Protein AF-A0A1E1X0G2-F1 (afdb_monomer_lite)

Organism: NCBI:txid187763

pLDDT: mean 77.72, std 20.02, range [33.0, 97.56]

Secondary structure (DSSP, 8-state):
-BPPEE-TTSPEEPPB---TT---TTTSPPP--HHHHHHHHHS--SS-TT--HHHHHHHHHHHHHHH-SSTHHHHTTTTS--SS-TTSSHHHHHHHHHTTS-------------S-HHHHHHHHHHHHHHHHHHHHHHHTTSSSS--HHHHHHHHTHHHHHHHHHHHHHHT--

Sequence (173 aa):
YIPATQRPDGTWRKARRVKDGYVPQEEVPLYESKGKLWAKSQSGPKYPVGLSQAEIAEYEARQAAQQQPDAAKKKKKKKKGAAKGAEGDVEQLATSLEAQVILEESPQPSAASCTDPAKKLRNLRKKLRDIEQLRKRIESGELANPEPEQLEKVARQSEIEAQIEELELDGVE

Structure (mmCIF, N/CA/C/O backbone):
data_AF-A0A1E1X0G2-F1
#
_entry.id   AF-A0A1E1X0G2-F1
#
loop_
_atom_site.group_PDB
_atom_site.id
_atom_site.type_symbol
_atom_site.label_atom_id
_atom_site.label_alt_id
_atom_site.label_comp_id
_atom_site.label_asym_id
_atom_site.label_entity_id
_atom_site.label_seq_id
_atom_site.pdbx_PDB_ins_code
_atom_site.Cartn_x
_atom_site.Cartn_y
_atom_site.Cartn_z
_atom_site.occupancy
_atom_site.B_iso_or_equiv
_atom_site.auth_seq_id
_atom_site.auth_comp_id
_atom_site.auth_asym_id
_atom_site.auth_atom_id
_atom_site.pdbx_PDB_model_num
ATOM 1 N N . TYR A 1 1 ? 3.756 -10.758 -35.165 1.00 90.25 1 TYR A N 1
ATOM 2 C CA . TYR A 1 1 ? 4.370 -11.666 -36.164 1.00 90.25 1 TYR A CA 1
ATOM 3 C C . TYR A 1 1 ? 5.871 -11.422 -36.170 1.00 90.25 1 TYR A C 1
ATOM 5 O O . TYR A 1 1 ? 6.266 -10.267 -36.166 1.00 90.25 1 TYR A O 1
ATOM 13 N N . ILE A 1 2 ? 6.693 -12.473 -36.130 1.00 91.81 2 ILE A N 1
ATOM 14 C CA . ILE A 1 2 ? 8.160 -12.378 -36.197 1.00 91.81 2 ILE A CA 1
ATOM 15 C C . ILE A 1 2 ? 8.578 -12.682 -37.644 1.00 91.81 2 ILE A C 1
ATOM 17 O O . ILE A 1 2 ? 8.300 -13.793 -38.114 1.00 91.81 2 ILE A O 1
ATOM 21 N N . PRO A 1 3 ? 9.213 -11.737 -38.362 1.00 96.00 3 PRO A N 1
ATOM 22 C CA . PRO A 1 3 ? 9.568 -11.919 -39.766 1.00 96.00 3 PRO A CA 1
ATOM 23 C C . PRO A 1 3 ? 10.658 -12.983 -39.960 1.00 96.00 3 PRO A C 1
ATOM 25 O O . PRO A 1 3 ? 11.376 -13.354 -39.030 1.00 96.00 3 PRO A O 1
ATOM 28 N N . ALA A 1 4 ? 10.777 -13.488 -41.190 1.00 97.19 4 ALA A N 1
ATOM 29 C CA . ALA A 1 4 ? 11.877 -14.367 -41.573 1.00 97.19 4 ALA A CA 1
ATOM 30 C C . ALA A 1 4 ? 13.211 -13.609 -41.488 1.00 97.19 4 ALA A C 1
ATOM 32 O O . ALA A 1 4 ? 13.274 -12.424 -41.810 1.00 97.19 4 ALA A O 1
ATOM 33 N N . THR A 1 5 ? 14.278 -14.286 -41.063 1.00 97.56 5 THR A N 1
ATOM 34 C CA . THR A 1 5 ? 15.607 -13.669 -40.911 1.00 97.56 5 THR A CA 1
ATOM 35 C C . THR A 1 5 ? 16.679 -14.513 -41.579 1.00 97.56 5 THR A C 1
ATOM 37 O O . THR A 1 5 ? 16.646 -15.741 -41.496 1.00 97.56 5 THR A O 1
ATOM 40 N N . GLN A 1 6 ? 17.644 -13.874 -42.232 1.00 97.50 6 GLN A N 1
ATOM 41 C CA . GLN A 1 6 ? 18.758 -14.572 -42.867 1.00 97.50 6 GLN A CA 1
ATOM 42 C C . GLN A 1 6 ? 19.803 -14.998 -41.820 1.00 97.50 6 GLN A C 1
ATOM 44 O O . GLN A 1 6 ? 20.047 -14.309 -40.825 1.00 97.50 6 GLN A O 1
ATOM 49 N N . ARG A 1 7 ? 20.386 -16.181 -41.999 1.00 96.25 7 ARG A N 1
ATOM 50 C CA . ARG A 1 7 ? 21.525 -16.681 -41.227 1.00 96.25 7 ARG A CA 1
ATOM 51 C C . ARG A 1 7 ? 22.841 -16.180 -41.847 1.00 96.25 7 ARG A C 1
ATOM 53 O O . ARG A 1 7 ? 22.858 -15.840 -43.027 1.00 96.25 7 ARG A O 1
ATOM 60 N N . PRO A 1 8 ? 23.956 -16.185 -41.094 1.00 97.25 8 PRO A N 1
ATOM 61 C CA . PRO A 1 8 ? 25.269 -15.817 -41.634 1.00 97.25 8 PRO A CA 1
ATOM 62 C C . PRO A 1 8 ? 25.754 -16.702 -42.796 1.00 97.25 8 PRO A C 1
ATOM 64 O O . PRO A 1 8 ? 26.534 -16.244 -43.617 1.00 97.25 8 PRO A O 1
ATOM 67 N N . ASP A 1 9 ? 25.276 -17.947 -42.885 1.00 95.88 9 ASP A N 1
ATOM 68 C CA . ASP A 1 9 ? 25.540 -18.885 -43.990 1.00 95.88 9 ASP A CA 1
ATOM 69 C C . ASP A 1 9 ? 24.639 -18.647 -45.226 1.00 95.88 9 ASP A C 1
ATOM 71 O O . ASP A 1 9 ? 24.684 -19.411 -46.187 1.00 95.88 9 ASP A O 1
ATOM 75 N N . GLY A 1 10 ? 23.791 -17.609 -45.205 1.00 95.44 10 GLY A N 1
ATOM 76 C CA . GLY A 1 10 ? 22.871 -17.241 -46.286 1.00 95.44 10 GLY A CA 1
ATOM 77 C C . GLY A 1 10 ? 21.517 -17.959 -46.259 1.00 95.44 10 GLY A C 1
ATOM 78 O O . GLY A 1 10 ? 20.588 -17.540 -46.956 1.00 95.44 10 GLY A O 1
ATOM 79 N N . THR A 1 11 ? 21.352 -18.996 -45.433 1.00 96.75 11 THR A N 1
ATOM 80 C CA . THR A 1 11 ? 20.077 -19.720 -45.311 1.00 96.75 11 THR A CA 1
ATOM 81 C C . THR A 1 11 ? 19.036 -18.902 -44.538 1.00 96.75 11 THR A C 1
ATOM 83 O O . THR A 1 11 ? 19.372 -18.058 -43.711 1.00 96.75 11 THR A O 1
ATOM 86 N N . TRP A 1 12 ? 17.741 -19.127 -44.769 1.00 96.31 12 TRP A N 1
ATOM 87 C CA . TRP A 1 12 ? 16.675 -18.350 -44.119 1.00 96.31 12 TRP A CA 1
ATOM 88 C C . TRP A 1 12 ? 16.066 -19.079 -42.917 1.00 96.31 12 TRP A C 1
ATOM 90 O O . TRP A 1 12 ? 15.758 -20.270 -42.962 1.00 96.31 12 TRP A O 1
ATOM 100 N N . ARG A 1 13 ? 15.823 -18.344 -41.830 1.00 96.19 13 ARG A N 1
ATOM 101 C CA . ARG A 1 13 ? 14.953 -18.768 -40.729 1.00 96.19 13 ARG A CA 1
ATOM 102 C C . ARG A 1 13 ? 13.510 -18.443 -41.097 1.00 96.19 13 ARG A C 1
ATOM 104 O O . ARG A 1 13 ? 13.207 -17.308 -41.455 1.00 96.19 13 ARG A O 1
ATOM 111 N N . LYS A 1 14 ? 12.614 -19.423 -40.965 1.00 96.69 14 LYS A N 1
ATOM 112 C CA . LYS A 1 14 ? 11.180 -19.232 -41.224 1.00 96.69 14 LYS A CA 1
ATOM 113 C C . LYS A 1 14 ? 10.578 -18.164 -40.311 1.00 96.69 14 LYS A C 1
ATOM 115 O O . LYS A 1 14 ? 10.914 -18.095 -39.126 1.00 96.69 14 LYS A O 1
ATOM 120 N N . ALA A 1 15 ? 9.647 -17.390 -40.854 1.00 96.50 15 ALA A N 1
ATOM 121 C CA . ALA A 1 15 ? 8.831 -16.482 -40.066 1.00 96.50 15 ALA A CA 1
ATOM 122 C C . ALA A 1 15 ? 7.959 -17.245 -39.055 1.00 96.50 15 ALA A C 1
ATOM 124 O O . ALA A 1 15 ? 7.619 -18.417 -39.254 1.00 96.50 15 ALA A O 1
ATOM 125 N N . ARG A 1 16 ? 7.584 -16.576 -37.962 1.00 94.62 16 ARG A N 1
ATOM 126 C CA . ARG A 1 16 ? 6.755 -17.154 -36.897 1.00 94.62 16 ARG A CA 1
ATOM 127 C C . ARG A 1 16 ? 5.548 -16.271 -36.620 1.00 94.62 16 ARG A C 1
ATOM 129 O O . ARG A 1 16 ? 5.661 -15.062 -36.423 1.00 94.62 16 ARG A O 1
ATOM 136 N N . ARG A 1 17 ? 4.370 -16.888 -36.572 1.00 95.06 17 ARG A N 1
ATOM 137 C CA . ARG A 1 17 ? 3.154 -16.224 -36.098 1.00 95.06 17 ARG A CA 1
ATOM 138 C C . ARG A 1 17 ? 3.238 -16.028 -34.585 1.00 95.06 17 ARG A C 1
ATOM 140 O O . ARG A 1 17 ? 3.774 -16.876 -33.879 1.00 95.06 17 ARG A O 1
ATOM 147 N N . VAL A 1 18 ? 2.732 -14.891 -34.126 1.00 93.12 18 VAL A N 1
ATOM 148 C CA . VAL A 1 18 ? 2.595 -14.543 -32.707 1.00 93.12 18 VAL A CA 1
ATOM 149 C C . VAL A 1 18 ? 1.098 -14.498 -32.434 1.00 93.12 18 VAL A C 1
ATOM 151 O O . VAL A 1 18 ? 0.352 -14.100 -33.326 1.00 93.12 18 VAL A O 1
ATOM 154 N N . LYS A 1 19 ? 0.667 -14.956 -31.259 1.00 95.06 19 LYS A N 1
ATOM 155 C CA . LYS A 1 19 ? -0.747 -14.945 -30.880 1.00 95.06 19 LYS A CA 1
ATOM 156 C C . LYS A 1 19 ? -1.239 -13.500 -30.756 1.00 95.06 19 LYS A C 1
ATOM 158 O O . LYS A 1 19 ? -0.517 -12.662 -30.218 1.00 95.06 19 LYS A O 1
ATOM 163 N N . ASP A 1 20 ? -2.444 -13.221 -31.242 1.00 92.12 20 ASP A N 1
ATOM 164 C CA . ASP A 1 20 ? -3.038 -11.889 -31.117 1.00 92.12 20 ASP A CA 1
ATOM 165 C C . ASP A 1 20 ? -3.188 -11.516 -29.636 1.00 92.12 20 ASP A C 1
ATOM 167 O O . ASP A 1 20 ? -3.633 -12.327 -28.821 1.00 92.12 20 ASP A O 1
ATOM 171 N N . GLY A 1 21 ? -2.735 -10.310 -29.282 1.00 90.69 21 GLY A N 1
ATOM 172 C CA . GLY A 1 21 ? -2.693 -9.824 -27.899 1.00 90.69 21 GLY A CA 1
ATOM 173 C C . GLY A 1 21 ? -1.551 -10.377 -27.033 1.00 90.69 21 GLY A C 1
ATOM 174 O O . GLY A 1 21 ? -1.513 -10.084 -25.842 1.00 90.69 21 GLY A O 1
ATOM 175 N N . TYR A 1 22 ? -0.619 -11.167 -27.580 1.00 92.06 22 TYR A N 1
ATOM 176 C CA . TYR A 1 22 ? 0.570 -11.590 -26.833 1.00 92.06 22 TYR A CA 1
ATOM 177 C C . TYR A 1 22 ? 1.524 -10.412 -26.613 1.00 92.06 22 TYR A C 1
ATOM 179 O O . TYR A 1 22 ? 2.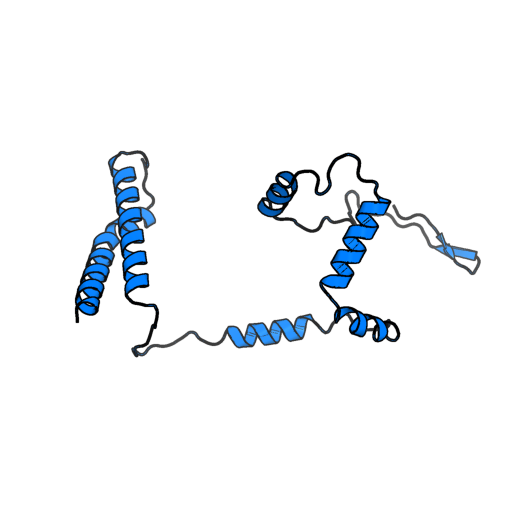061 -9.859 -27.574 1.00 92.06 22 TYR A O 1
ATOM 187 N N . VAL A 1 23 ? 1.760 -10.086 -25.343 1.00 90.56 23 VAL A N 1
ATOM 188 C CA . VAL A 1 23 ? 2.730 -9.080 -24.900 1.00 90.56 23 VAL A CA 1
ATOM 189 C C . VAL A 1 23 ? 3.937 -9.810 -24.297 1.00 90.56 23 VAL A C 1
ATOM 191 O O . VAL A 1 23 ? 3.754 -10.611 -23.375 1.00 90.56 23 VAL A O 1
ATOM 194 N N . PRO A 1 24 ? 5.161 -9.598 -24.810 1.00 91.75 24 PRO A N 1
ATOM 195 C CA . PRO A 1 24 ? 6.373 -10.172 -24.233 1.00 91.75 24 PRO A CA 1
ATOM 196 C C . PRO A 1 24 ? 6.580 -9.743 -22.778 1.00 91.75 24 PRO A C 1
ATOM 198 O O . PRO A 1 24 ? 6.255 -8.621 -22.408 1.00 91.75 24 PRO A O 1
ATOM 201 N N . GLN A 1 25 ? 7.197 -10.603 -21.964 1.00 88.19 25 GLN A N 1
ATOM 202 C CA . GLN A 1 25 ? 7.427 -10.342 -20.536 1.00 88.19 25 GLN A CA 1
ATOM 203 C C . GLN A 1 25 ? 8.204 -9.044 -20.259 1.00 88.19 25 GLN A C 1
ATOM 205 O O . GLN A 1 25 ? 7.990 -8.425 -19.222 1.00 88.19 25 GLN A O 1
ATOM 210 N N . GLU A 1 26 ? 9.082 -8.628 -21.175 1.00 87.06 26 GLU A N 1
ATOM 211 C CA . GLU A 1 26 ? 9.825 -7.365 -21.046 1.00 87.06 26 GLU A CA 1
ATOM 212 C C . GLU A 1 26 ? 8.941 -6.125 -21.219 1.00 87.06 26 GLU A C 1
ATOM 214 O O . GLU A 1 26 ? 9.255 -5.062 -20.693 1.00 87.06 26 GLU A O 1
ATOM 219 N N . GLU A 1 27 ? 7.825 -6.267 -21.929 1.00 88.06 27 GLU A N 1
ATOM 220 C CA . GLU A 1 27 ? 6.854 -5.202 -22.168 1.00 88.06 27 GLU A CA 1
ATOM 221 C C . GLU A 1 27 ? 5.677 -5.263 -21.186 1.00 88.06 27 GLU A C 1
ATOM 223 O O . GLU A 1 27 ? 4.922 -4.297 -21.088 1.00 88.06 27 GLU A O 1
ATOM 228 N N . VAL A 1 28 ? 5.514 -6.370 -20.442 1.00 88.69 28 VAL A N 1
ATOM 229 C CA . VAL A 1 28 ? 4.509 -6.478 -19.376 1.00 88.69 28 VAL A CA 1
ATOM 230 C C . VAL A 1 28 ? 4.869 -5.473 -18.276 1.00 88.69 28 VAL A C 1
ATOM 232 O O . VAL A 1 28 ? 5.903 -5.637 -17.621 1.00 88.69 28 VAL A O 1
ATOM 235 N N . PRO A 1 29 ? 4.037 -4.441 -18.035 1.00 88.19 29 PRO A N 1
ATOM 236 C CA . PRO A 1 29 ? 4.344 -3.430 -17.038 1.00 88.19 29 PRO A CA 1
ATOM 237 C C . PRO A 1 29 ? 4.464 -4.062 -15.655 1.00 88.19 29 PRO A C 1
ATOM 239 O O . PRO A 1 29 ? 3.573 -4.792 -15.210 1.00 88.19 29 PRO A O 1
ATOM 242 N N . LEU A 1 30 ? 5.557 -3.756 -14.956 1.00 89.69 30 LEU A N 1
ATOM 243 C CA . LEU A 1 30 ? 5.693 -4.150 -13.563 1.00 89.69 30 LEU A CA 1
ATOM 244 C C . LEU A 1 30 ? 4.624 -3.428 -12.739 1.00 89.69 30 LEU A C 1
ATOM 246 O O . LEU A 1 30 ? 4.462 -2.212 -12.845 1.00 89.69 30 LEU A O 1
ATOM 250 N N . TYR A 1 31 ? 3.904 -4.182 -11.912 1.00 91.38 31 TYR A N 1
ATOM 251 C CA . TYR A 1 31 ? 2.843 -3.626 -11.084 1.00 91.38 31 TYR A CA 1
ATOM 252 C C . TYR A 1 31 ? 3.375 -2.537 -10.138 1.00 91.38 31 TYR A C 1
ATOM 254 O O . TYR A 1 31 ? 4.325 -2.754 -9.382 1.00 91.38 31 TYR A O 1
ATOM 262 N N . GLU A 1 32 ? 2.719 -1.375 -10.139 1.00 90.31 32 GLU A N 1
ATOM 263 C CA . GLU A 1 32 ? 2.928 -0.308 -9.162 1.00 90.31 32 GLU A CA 1
ATOM 264 C C . GLU A 1 32 ? 1.662 -0.134 -8.315 1.00 90.31 32 GLU A C 1
ATOM 266 O O . GLU A 1 32 ? 0.545 -0.115 -8.832 1.00 90.31 32 GLU A O 1
ATOM 271 N N . SER A 1 33 ? 1.818 0.005 -6.996 1.00 95.62 33 SER A N 1
ATOM 272 C CA . SER A 1 33 ? 0.672 0.194 -6.105 1.00 95.62 33 SER A CA 1
ATOM 273 C C . SER A 1 33 ? -0.006 1.548 -6.345 1.00 95.62 33 SER A C 1
ATOM 275 O O . SER A 1 33 ? 0.653 2.551 -6.632 1.00 95.62 33 SER A O 1
ATOM 277 N N . LYS A 1 34 ? -1.331 1.612 -6.148 1.00 93.44 34 LYS A N 1
ATOM 278 C CA . LYS A 1 34 ? -2.107 2.862 -6.284 1.00 93.44 34 LYS A CA 1
ATOM 279 C C . LYS A 1 34 ? -1.528 4.011 -5.451 1.00 93.44 34 LYS A C 1
ATOM 281 O O . LYS A 1 34 ? -1.450 5.134 -5.935 1.00 93.44 34 LYS A O 1
ATOM 286 N N . GLY A 1 35 ? -1.068 3.728 -4.230 1.00 95.62 35 GLY A N 1
ATOM 287 C CA . GLY A 1 35 ? -0.423 4.723 -3.369 1.00 95.62 35 GLY A CA 1
ATOM 288 C C . GLY A 1 35 ? 0.905 5.242 -3.930 1.00 95.62 35 GLY A C 1
ATOM 289 O O . GLY A 1 35 ? 1.174 6.434 -3.837 1.00 95.62 35 GLY A O 1
ATOM 290 N N . LYS A 1 36 ? 1.709 4.383 -4.574 1.00 90.94 36 LYS A N 1
ATOM 291 C CA . LYS A 1 36 ? 2.970 4.780 -5.221 1.00 90.94 36 LYS A CA 1
ATOM 292 C C . LYS A 1 36 ? 2.719 5.670 -6.438 1.00 90.94 36 LYS A C 1
ATOM 294 O O . LYS A 1 36 ? 3.402 6.677 -6.609 1.00 90.94 36 LYS A O 1
ATOM 299 N N . LEU A 1 37 ? 1.711 5.331 -7.242 1.00 91.00 37 LEU A N 1
ATOM 300 C CA . LEU A 1 37 ? 1.266 6.157 -8.365 1.00 91.00 37 LEU A CA 1
ATOM 301 C C . LEU A 1 37 ? 0.741 7.515 -7.884 1.00 91.00 37 LEU A C 1
ATOM 303 O O . LEU A 1 37 ? 1.118 8.548 -8.434 1.00 91.00 37 LEU A O 1
ATOM 307 N N . TRP A 1 38 ? -0.065 7.526 -6.817 1.00 91.56 38 TRP A N 1
ATOM 308 C CA . TRP A 1 38 ? -0.566 8.759 -6.216 1.00 91.56 38 TRP A CA 1
ATOM 309 C C . TRP A 1 38 ? 0.576 9.624 -5.679 1.00 91.56 38 TRP A C 1
ATOM 311 O O . TRP A 1 38 ? 0.682 10.781 -6.071 1.00 91.56 38 TRP A O 1
ATOM 321 N N . ALA A 1 39 ? 1.499 9.064 -4.897 1.00 90.38 39 ALA A N 1
ATOM 322 C CA . ALA A 1 39 ? 2.668 9.787 -4.402 1.00 90.38 39 ALA A CA 1
ATOM 323 C C . ALA A 1 39 ? 3.511 10.387 -5.540 1.00 90.38 39 ALA A C 1
ATOM 325 O O . ALA A 1 39 ? 3.884 11.553 -5.465 1.00 90.38 39 ALA A O 1
ATOM 326 N N . LYS A 1 40 ? 3.737 9.633 -6.625 1.00 87.62 40 LYS A N 1
ATOM 327 C CA . LYS A 1 40 ? 4.449 10.112 -7.821 1.00 87.62 40 LYS A CA 1
ATOM 328 C C . LYS A 1 40 ? 3.709 11.244 -8.539 1.00 87.62 40 LYS A C 1
ATOM 330 O O . LYS A 1 40 ? 4.354 12.106 -9.121 1.00 87.62 40 LYS A O 1
ATOM 335 N N . SER A 1 41 ? 2.376 11.243 -8.505 1.00 85.75 41 SER A N 1
ATOM 336 C CA . SER A 1 41 ? 1.557 12.329 -9.063 1.00 85.75 41 SER A CA 1
ATOM 337 C C . SER A 1 41 ? 1.494 13.571 -8.165 1.00 85.75 41 SER A C 1
ATOM 339 O O . SER A 1 41 ? 1.311 14.673 -8.668 1.00 85.75 41 SER A O 1
ATOM 341 N N . GLN A 1 42 ? 1.632 13.395 -6.845 1.00 85.69 42 GLN A N 1
ATOM 342 C CA . GLN A 1 42 ? 1.610 14.476 -5.853 1.00 85.69 42 GLN A CA 1
ATOM 343 C C . GLN A 1 42 ? 2.981 15.140 -5.696 1.00 85.69 42 GLN A C 1
ATOM 345 O O . GLN A 1 42 ? 3.062 16.343 -5.455 1.00 85.69 42 GLN A O 1
ATOM 350 N N . SER A 1 43 ? 4.069 14.382 -5.861 1.00 79.75 43 SER A N 1
ATOM 351 C CA . SER A 1 43 ? 5.385 14.961 -6.089 1.00 79.75 43 SER A CA 1
ATOM 352 C C . SER A 1 43 ? 5.343 15.628 -7.459 1.00 79.75 43 SER A C 1
ATOM 354 O O . SER A 1 43 ? 5.420 14.942 -8.477 1.00 79.75 43 SER A O 1
ATOM 356 N N . GLY A 1 44 ? 5.155 16.947 -7.500 1.00 73.88 44 GLY A N 1
ATOM 357 C CA . GLY A 1 44 ? 5.244 17.726 -8.733 1.00 73.88 44 GLY A CA 1
ATOM 358 C C . GLY A 1 44 ? 6.590 17.531 -9.452 1.00 73.88 44 GLY A C 1
ATOM 359 O O . GLY A 1 44 ? 7.401 16.689 -9.057 1.00 73.88 44 GLY A O 1
ATOM 360 N N . PRO A 1 45 ? 6.868 18.302 -10.516 1.00 77.69 45 PRO A N 1
ATOM 361 C CA . PRO A 1 45 ? 8.132 18.208 -11.239 1.00 77.69 45 PRO A CA 1
ATOM 362 C C . PRO A 1 45 ? 9.315 18.170 -10.261 1.00 77.69 45 PRO A C 1
ATOM 364 O O . PRO A 1 45 ? 9.528 19.112 -9.501 1.00 77.69 45 PRO A O 1
ATOM 367 N N . LYS A 1 46 ? 10.055 17.049 -10.251 1.00 78.94 46 LYS A N 1
ATOM 368 C CA . LYS A 1 46 ? 11.186 16.808 -9.331 1.00 78.94 46 LYS A CA 1
ATOM 369 C C . LYS A 1 46 ? 12.223 17.935 -9.393 1.00 78.94 46 LYS A C 1
ATOM 371 O O . LYS A 1 46 ? 12.941 18.172 -8.427 1.00 78.94 46 LYS A O 1
ATOM 376 N N . TYR A 1 47 ? 12.277 18.615 -10.534 1.00 81.25 47 TYR A N 1
ATOM 377 C CA . TYR A 1 47 ? 13.159 19.730 -10.818 1.00 81.25 47 TYR A CA 1
ATOM 378 C C . TYR A 1 47 ? 12.342 20.958 -11.229 1.00 81.25 47 TYR A C 1
ATOM 380 O O . TYR A 1 47 ? 11.309 20.805 -11.890 1.00 81.25 47 TYR A O 1
ATOM 388 N N . PRO A 1 48 ? 12.795 22.168 -10.863 1.00 80.69 48 PRO A N 1
ATOM 389 C CA . PRO A 1 48 ? 12.150 23.404 -11.277 1.00 80.69 48 PRO A CA 1
ATOM 390 C C . PRO A 1 48 ? 12.200 23.574 -12.799 1.00 80.69 48 PRO A C 1
ATOM 392 O O . PRO A 1 48 ? 13.106 23.085 -13.480 1.00 80.69 48 PRO A O 1
ATOM 395 N N . VAL A 1 49 ? 11.224 24.305 -13.333 1.00 81.62 49 VAL A N 1
ATOM 396 C CA . VAL A 1 49 ? 11.200 24.687 -14.749 1.00 81.62 49 VAL A CA 1
ATOM 397 C C . VAL A 1 49 ? 12.424 25.550 -15.079 1.00 81.62 49 VAL A C 1
ATOM 399 O O . VAL A 1 49 ? 12.774 26.447 -14.318 1.00 81.62 49 VAL A O 1
ATOM 402 N N . GLY A 1 50 ? 13.089 25.267 -16.201 1.00 82.75 50 GLY A N 1
ATOM 403 C CA . GLY A 1 50 ? 14.290 25.990 -16.644 1.00 82.75 50 GLY A CA 1
ATOM 404 C C . GLY A 1 50 ? 15.625 25.298 -16.351 1.00 82.75 50 GLY A C 1
ATOM 405 O O . GLY A 1 50 ? 16.642 25.750 -16.864 1.00 82.75 50 GLY A O 1
ATOM 406 N N . LEU A 1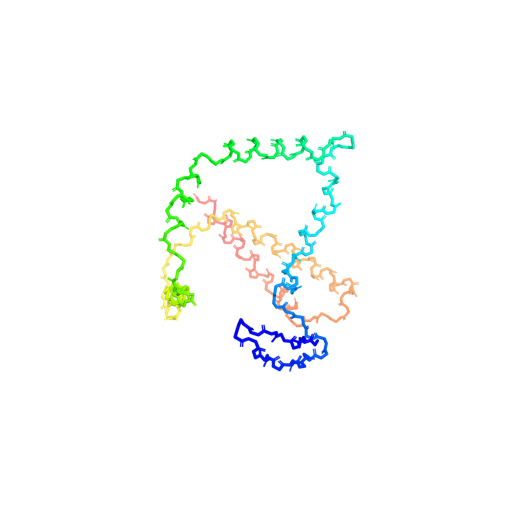 51 ? 15.638 24.190 -15.601 1.00 85.31 51 LEU A N 1
ATOM 407 C CA . LEU A 1 51 ? 16.840 23.368 -15.435 1.00 85.31 51 LEU A CA 1
ATOM 408 C C . LEU A 1 51 ? 17.043 22.469 -16.666 1.00 85.31 51 LEU A C 1
ATOM 410 O O . LEU A 1 51 ? 16.112 21.777 -17.092 1.00 85.31 51 LEU A O 1
ATOM 414 N N . SER A 1 52 ? 18.242 22.472 -17.254 1.00 83.69 52 SER A N 1
ATOM 415 C CA . SER A 1 52 ? 18.526 21.648 -18.432 1.00 83.69 52 SER A CA 1
ATOM 416 C C . SER A 1 52 ? 18.703 20.170 -18.055 1.00 83.69 52 SER A C 1
ATOM 418 O O . SER A 1 52 ? 19.127 19.825 -16.951 1.00 83.69 52 SER A O 1
ATOM 420 N N . GLN A 1 53 ? 18.409 19.260 -18.989 1.00 83.94 53 GLN A N 1
ATOM 421 C CA . GLN A 1 53 ? 18.571 17.814 -18.764 1.00 83.94 53 GLN A CA 1
ATOM 422 C C . GLN A 1 53 ? 20.021 17.418 -18.432 1.00 83.94 53 GLN A C 1
ATOM 424 O O . GLN A 1 53 ? 20.232 16.460 -17.690 1.00 83.94 53 GLN A O 1
ATOM 429 N N . ALA A 1 54 ? 21.010 18.161 -18.943 1.00 85.38 54 ALA A N 1
ATOM 430 C CA . ALA A 1 54 ? 22.423 17.931 -18.653 1.00 85.38 54 ALA A CA 1
ATOM 431 C C . ALA A 1 54 ? 22.761 18.245 -17.187 1.00 85.38 54 ALA A C 1
ATOM 433 O O . ALA A 1 54 ? 23.377 17.429 -16.506 1.00 85.38 54 ALA A O 1
ATOM 434 N N . GLU A 1 55 ? 22.279 19.374 -16.668 1.00 85.81 55 GLU A N 1
ATOM 435 C CA . GLU A 1 55 ? 22.499 19.780 -15.274 1.00 85.81 55 GLU A CA 1
ATOM 436 C C . GLU A 1 55 ? 21.776 18.856 -14.286 1.00 85.81 55 GLU A C 1
ATOM 438 O O . GLU A 1 55 ? 22.317 18.522 -13.231 1.00 85.81 55 GLU A O 1
ATOM 443 N N . ILE A 1 56 ? 20.574 18.385 -14.645 1.00 85.44 56 ILE A N 1
ATOM 444 C CA . ILE A 1 56 ? 19.838 17.377 -13.869 1.00 85.44 56 ILE A CA 1
ATOM 445 C C . ILE A 1 56 ? 20.664 16.092 -13.750 1.00 85.44 56 ILE A C 1
ATOM 447 O O . ILE A 1 56 ? 20.844 15.577 -12.645 1.00 85.44 56 ILE A O 1
ATOM 451 N N . ALA A 1 57 ? 21.197 15.598 -14.869 1.00 87.00 57 ALA A N 1
ATOM 452 C CA . ALA A 1 57 ? 22.004 14.384 -14.892 1.00 87.00 57 ALA A CA 1
ATOM 453 C C . ALA A 1 57 ? 23.307 14.541 -14.090 1.00 87.00 57 ALA A C 1
ATOM 455 O O . ALA A 1 57 ? 23.684 13.631 -13.351 1.00 87.00 57 ALA A O 1
ATOM 456 N N . GLU A 1 58 ? 23.975 15.695 -14.176 1.00 88.12 58 GLU A N 1
ATOM 457 C CA . GLU A 1 58 ? 25.163 15.992 -13.368 1.00 88.12 58 GLU A CA 1
ATOM 458 C C . GLU A 1 58 ? 24.853 16.034 -11.866 1.00 88.12 58 GLU A C 1
ATOM 460 O O . GLU A 1 58 ? 25.609 15.486 -11.056 1.00 88.12 58 GLU A O 1
ATOM 465 N N . TYR A 1 59 ? 23.734 16.650 -11.481 1.00 83.75 59 TYR A N 1
ATOM 466 C CA . TYR A 1 59 ? 23.299 16.729 -10.090 1.00 83.75 59 TYR A CA 1
ATOM 467 C C . TYR A 1 59 ? 22.935 15.350 -9.526 1.00 83.75 59 TYR A C 1
ATOM 469 O O . TYR A 1 59 ? 23.396 14.985 -8.441 1.00 83.75 59 TYR A O 1
ATOM 477 N N . GLU A 1 60 ? 22.174 14.546 -10.274 1.00 88.00 60 GLU A N 1
ATOM 478 C CA . GLU A 1 60 ? 21.859 13.165 -9.895 1.00 88.00 60 GLU A CA 1
ATOM 479 C C . GLU A 1 60 ? 23.119 12.291 -9.819 1.00 88.00 60 GLU A C 1
ATOM 481 O O . GLU A 1 60 ? 23.262 11.509 -8.877 1.00 88.00 60 GLU A O 1
ATOM 486 N N . ALA A 1 61 ? 24.072 12.455 -10.743 1.00 86.25 61 ALA A N 1
ATOM 487 C CA . ALA A 1 61 ? 25.343 11.732 -10.724 1.00 86.25 61 ALA A CA 1
ATOM 488 C C . ALA A 1 61 ? 26.202 12.095 -9.501 1.00 86.25 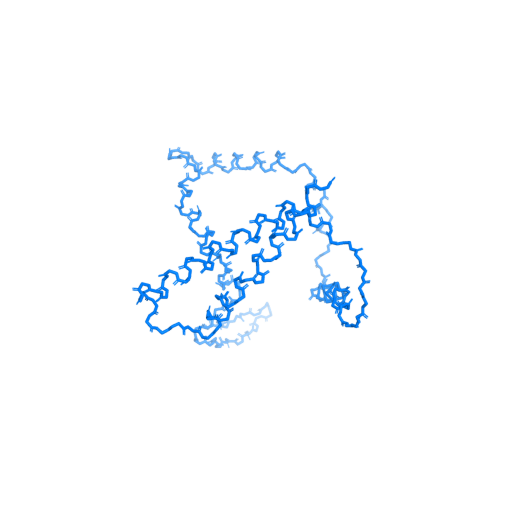61 ALA A C 1
ATOM 490 O O . ALA A 1 61 ? 26.779 11.204 -8.870 1.00 86.25 61 ALA A O 1
ATOM 491 N N . ARG A 1 62 ? 26.255 13.381 -9.117 1.00 87.62 62 ARG A N 1
ATOM 492 C CA . ARG A 1 62 ? 26.944 13.832 -7.894 1.00 87.62 62 ARG A CA 1
ATOM 493 C C . ARG A 1 62 ? 26.282 13.288 -6.630 1.00 87.62 62 ARG A C 1
ATOM 495 O O . ARG A 1 62 ? 26.990 12.811 -5.745 1.00 87.62 62 ARG A O 1
ATOM 502 N N . GLN A 1 63 ? 24.950 13.304 -6.551 1.00 82.81 63 GLN A N 1
ATOM 503 C CA . GLN A 1 63 ? 24.229 12.738 -5.407 1.00 82.81 63 GLN A CA 1
ATOM 504 C C . GLN A 1 63 ? 24.410 11.217 -5.296 1.00 82.81 63 GLN A C 1
ATOM 506 O O . GLN A 1 63 ? 24.678 10.705 -4.209 1.00 82.81 63 GLN A O 1
ATOM 511 N N . ALA A 1 64 ? 24.322 10.489 -6.412 1.00 82.50 64 ALA A N 1
ATOM 512 C CA . ALA A 1 64 ? 24.524 9.042 -6.435 1.00 82.50 64 ALA A CA 1
ATOM 513 C C . ALA A 1 64 ? 25.954 8.646 -6.019 1.00 82.50 64 ALA A C 1
ATOM 515 O O . ALA A 1 64 ? 26.137 7.635 -5.341 1.00 82.50 64 ALA A O 1
ATOM 516 N N . ALA A 1 65 ? 26.961 9.454 -6.377 1.00 78.81 65 ALA A N 1
ATOM 517 C CA . ALA A 1 65 ? 28.347 9.250 -5.958 1.00 78.81 65 ALA A CA 1
ATOM 518 C C . ALA A 1 65 ? 28.572 9.517 -4.456 1.00 78.81 65 ALA A C 1
ATOM 520 O O . ALA A 1 65 ? 29.406 8.856 -3.842 1.00 78.81 65 ALA A O 1
ATOM 521 N N . GLN A 1 66 ? 27.824 10.447 -3.852 1.00 76.50 66 GLN A N 1
ATOM 522 C CA . GLN A 1 66 ? 27.913 10.753 -2.418 1.00 76.50 66 GLN A CA 1
ATOM 523 C C . GLN A 1 66 ? 27.205 9.717 -1.533 1.00 76.50 66 GLN A C 1
ATOM 525 O O . GLN A 1 66 ? 27.669 9.442 -0.431 1.00 76.50 66 GLN A O 1
ATOM 530 N N . GLN A 1 67 ? 26.103 9.121 -2.000 1.00 69.19 67 GLN A N 1
ATOM 531 C CA . GLN A 1 67 ? 25.307 8.187 -1.191 1.00 69.19 67 GLN A CA 1
ATOM 532 C C . GLN A 1 67 ? 25.843 6.740 -1.178 1.00 69.19 67 GLN A C 1
ATOM 534 O O . GLN A 1 67 ? 25.366 5.927 -0.389 1.00 69.19 67 GLN A O 1
ATOM 539 N N . GLN A 1 68 ? 26.822 6.386 -2.023 1.00 58.22 68 GLN A N 1
ATOM 540 C CA . GLN A 1 68 ? 27.347 5.014 -2.139 1.00 58.22 68 GLN A CA 1
ATOM 541 C C . GLN A 1 68 ? 28.857 4.980 -2.487 1.00 58.22 68 GLN A C 1
ATOM 543 O O . GLN A 1 68 ? 29.210 4.684 -3.634 1.00 58.22 68 GLN A O 1
ATOM 548 N N . PRO A 1 69 ? 29.788 5.187 -1.534 1.00 56.91 69 PRO A N 1
ATOM 549 C CA . PRO A 1 69 ? 31.210 4.927 -1.790 1.00 56.91 69 PRO A CA 1
ATOM 550 C C . PRO A 1 69 ? 31.529 3.422 -1.964 1.00 56.91 69 PRO A C 1
ATOM 552 O O . PRO A 1 69 ? 32.490 3.068 -2.650 1.00 56.91 69 PRO A O 1
ATOM 555 N N . ASP A 1 70 ? 30.702 2.511 -1.430 1.00 55.31 70 ASP A N 1
ATOM 556 C CA . ASP A 1 70 ? 31.010 1.069 -1.374 1.00 55.31 70 ASP A CA 1
ATOM 557 C C . ASP A 1 70 ? 30.424 0.202 -2.509 1.00 55.31 70 ASP A C 1
ATOM 559 O O . ASP A 1 70 ? 30.890 -0.920 -2.745 1.00 55.31 70 ASP A O 1
ATOM 563 N N . ALA A 1 71 ? 29.471 0.700 -3.307 1.00 52.81 71 ALA A N 1
ATOM 564 C CA . ALA A 1 71 ? 28.938 -0.060 -4.450 1.00 52.81 71 ALA A CA 1
ATOM 565 C C . ALA A 1 71 ? 29.924 -0.171 -5.630 1.00 52.81 71 ALA A C 1
ATOM 567 O O . ALA A 1 71 ? 29.817 -1.086 -6.458 1.00 52.81 71 ALA A O 1
ATOM 568 N N . ALA A 1 72 ? 30.926 0.711 -5.702 1.00 50.53 72 ALA A N 1
ATOM 569 C CA . ALA A 1 72 ? 31.927 0.705 -6.768 1.00 50.53 72 ALA A CA 1
ATOM 570 C C . ALA A 1 72 ? 32.847 -0.535 -6.726 1.00 50.53 72 ALA A C 1
ATOM 572 O O . ALA A 1 72 ? 33.319 -0.989 -7.773 1.00 50.53 72 ALA A O 1
ATOM 573 N N . LYS A 1 73 ? 33.047 -1.166 -5.557 1.00 48.97 73 LYS A N 1
ATOM 574 C CA . LYS A 1 73 ? 33.872 -2.386 -5.444 1.00 48.97 73 LYS A CA 1
ATOM 575 C C . LYS A 1 73 ? 33.171 -3.661 -5.931 1.00 48.97 73 LYS A C 1
ATOM 577 O O . LYS A 1 73 ? 33.856 -4.587 -6.367 1.00 48.97 73 LYS A O 1
ATOM 582 N N . LYS A 1 74 ? 31.832 -3.725 -5.967 1.00 46.97 74 LYS A N 1
ATOM 583 C CA . LYS A 1 74 ? 31.110 -4.916 -6.473 1.00 46.97 74 LYS A CA 1
ATOM 584 C C . LYS A 1 74 ? 30.976 -4.967 -8.002 1.00 46.97 74 LYS A C 1
ATOM 586 O O . LYS A 1 74 ? 30.877 -6.062 -8.557 1.00 46.97 74 LYS A O 1
ATOM 591 N N . LYS A 1 75 ? 31.063 -3.837 -8.720 1.00 47.09 75 LYS A N 1
ATOM 592 C CA . LYS A 1 75 ? 30.964 -3.828 -10.198 1.00 47.09 75 LYS A CA 1
ATOM 593 C C . LYS A 1 75 ? 32.234 -4.277 -10.936 1.00 47.09 75 LYS A C 1
ATOM 595 O O . LYS A 1 75 ? 32.124 -4.716 -12.078 1.00 47.09 75 LYS A O 1
ATOM 600 N N . LYS A 1 76 ? 33.420 -4.278 -10.307 1.00 42.56 76 LYS A N 1
ATOM 601 C CA . LYS A 1 76 ? 34.657 -4.767 -10.961 1.00 42.56 76 LYS A CA 1
ATOM 602 C C . LYS A 1 76 ? 34.823 -6.298 -10.917 1.00 42.56 76 LYS A C 1
ATOM 604 O O . LYS A 1 76 ? 35.546 -6.841 -11.746 1.00 42.56 76 LYS A O 1
ATOM 609 N N . LYS A 1 77 ? 34.109 -7.017 -10.034 1.00 40.97 77 LYS A N 1
ATOM 610 C CA . LYS A 1 77 ? 34.140 -8.498 -9.972 1.00 40.97 77 LYS A CA 1
ATOM 611 C C . LYS A 1 77 ? 33.076 -9.185 -10.848 1.00 40.97 77 LYS A C 1
ATOM 613 O O . LYS A 1 77 ? 33.237 -10.351 -11.179 1.00 40.97 77 LYS A O 1
ATOM 618 N N . LYS A 1 78 ? 32.039 -8.472 -11.313 1.00 42.25 78 LYS A N 1
ATOM 619 C CA . LYS A 1 78 ? 30.959 -9.033 -12.159 1.00 42.25 78 LYS A CA 1
ATOM 620 C C . LYS A 1 78 ? 31.149 -8.798 -13.671 1.00 42.25 78 LYS A C 1
ATOM 622 O O . LYS A 1 78 ? 30.181 -8.807 -14.419 1.00 42.25 78 LYS A O 1
ATOM 627 N N . LYS A 1 79 ? 32.388 -8.582 -14.139 1.00 41.28 79 LYS A N 1
ATOM 628 C CA . LYS A 1 79 ? 32.732 -8.550 -15.582 1.00 41.28 79 LYS A CA 1
ATOM 629 C C . LYS A 1 79 ? 33.545 -9.776 -16.048 1.00 41.28 79 LYS A C 1
ATOM 631 O O . LYS A 1 79 ? 33.986 -9.818 -17.189 1.00 41.28 79 LYS A O 1
ATOM 636 N N . LYS A 1 80 ? 33.712 -10.792 -15.189 1.00 38.38 80 LYS A N 1
ATOM 637 C CA . LYS A 1 80 ? 34.264 -12.123 -15.525 1.00 38.38 80 LYS A CA 1
ATOM 638 C C . LYS A 1 80 ? 33.357 -13.235 -14.980 1.00 38.38 80 LYS A C 1
ATOM 640 O O . LYS A 1 80 ? 33.720 -13.934 -14.044 1.00 38.38 80 LYS A O 1
ATOM 645 N N . GLY A 1 81 ? 32.149 -13.354 -15.520 1.00 37.12 81 GLY A N 1
ATOM 646 C CA . GLY A 1 81 ? 31.208 -14.392 -15.090 1.00 37.12 81 GLY A CA 1
ATOM 647 C C . GLY A 1 81 ? 29.811 -14.186 -15.652 1.00 37.12 81 GLY A C 1
ATOM 648 O O . GLY A 1 81 ? 28.860 -14.053 -14.895 1.00 37.12 81 GLY A O 1
ATOM 649 N N . ALA A 1 82 ? 29.702 -14.084 -16.975 1.00 38.81 82 ALA A N 1
ATOM 650 C CA . ALA A 1 82 ? 28.429 -14.167 -17.681 1.00 38.81 82 ALA A CA 1
ATOM 651 C C . ALA A 1 82 ? 28.399 -15.501 -18.435 1.00 38.81 82 ALA A C 1
ATOM 653 O O . ALA A 1 82 ? 28.660 -15.549 -19.630 1.00 38.81 82 ALA A O 1
ATOM 654 N N . ALA A 1 83 ? 28.173 -16.589 -17.697 1.00 40.72 83 ALA A N 1
ATOM 655 C CA . ALA A 1 83 ? 27.705 -17.867 -18.222 1.00 40.72 83 ALA A CA 1
ATOM 656 C C . ALA A 1 83 ? 27.241 -18.746 -17.048 1.00 40.72 83 ALA A C 1
ATOM 658 O O . ALA A 1 83 ? 28.009 -18.963 -16.116 1.00 40.72 83 ALA A O 1
ATOM 659 N N . LYS A 1 84 ? 26.017 -19.277 -17.176 1.00 34.44 84 LYS A N 1
ATOM 660 C CA . LYS A 1 84 ? 25.301 -20.250 -16.325 1.00 34.44 84 LYS A CA 1
ATOM 661 C C . LYS A 1 84 ? 24.577 -19.747 -15.067 1.00 34.44 84 LYS A C 1
ATOM 663 O O . LYS A 1 84 ? 25.187 -19.252 -14.130 1.00 34.44 84 LYS A O 1
ATOM 668 N N . GLY A 1 85 ? 23.279 -20.072 -15.035 1.00 33.47 85 GLY A N 1
ATOM 669 C CA . GLY A 1 85 ? 22.619 -20.594 -13.836 1.00 33.47 85 GLY A CA 1
ATOM 670 C C . GLY A 1 85 ? 21.648 -19.652 -13.135 1.00 33.47 85 GLY A C 1
ATOM 671 O O . GLY A 1 85 ? 21.913 -19.244 -12.012 1.00 33.47 85 GLY A O 1
ATOM 672 N N . ALA A 1 86 ? 20.511 -19.351 -13.761 1.00 41.41 86 ALA A N 1
ATOM 673 C CA . ALA A 1 86 ? 19.324 -18.863 -13.059 1.00 41.41 86 ALA A CA 1
ATOM 674 C C . ALA A 1 86 ? 18.451 -20.070 -12.664 1.00 41.41 86 ALA A C 1
ATOM 676 O O . ALA A 1 86 ? 17.418 -20.301 -13.273 1.00 41.41 86 ALA A O 1
ATOM 677 N N . GLU A 1 87 ? 18.917 -20.875 -11.708 1.00 45.19 87 GLU A N 1
ATOM 678 C CA . GLU A 1 87 ? 18.113 -21.948 -11.082 1.00 45.19 87 GLU A CA 1
ATOM 679 C C . GLU A 1 87 ? 18.332 -22.069 -9.560 1.00 45.19 87 GLU A C 1
ATOM 681 O O . GLU A 1 87 ? 17.583 -22.768 -8.896 1.00 45.19 87 GLU A O 1
ATOM 686 N N . GLY A 1 88 ? 19.300 -21.361 -8.963 1.00 46.97 88 GLY A N 1
ATOM 687 C CA . GLY A 1 88 ? 19.683 -21.579 -7.557 1.00 46.97 88 GLY A CA 1
ATOM 688 C C . GLY A 1 88 ? 18.997 -20.706 -6.499 1.00 46.97 88 GLY A C 1
ATOM 689 O O . GLY A 1 88 ? 19.329 -20.842 -5.327 1.00 46.97 88 GLY A O 1
ATOM 690 N N . ASP A 1 89 ? 18.099 -19.789 -6.874 1.00 51.28 89 ASP A N 1
ATOM 691 C CA . ASP A 1 89 ? 17.550 -18.795 -5.926 1.00 51.28 89 ASP A CA 1
ATOM 692 C C . ASP A 1 89 ? 16.205 -19.221 -5.303 1.00 51.28 89 ASP A C 1
ATOM 694 O O . ASP A 1 89 ? 15.801 -18.708 -4.264 1.00 51.28 89 ASP A O 1
ATOM 698 N N . VAL A 1 90 ? 15.518 -20.203 -5.899 1.00 57.88 90 VAL A N 1
ATOM 699 C CA . VAL A 1 90 ? 14.196 -20.661 -5.429 1.00 57.88 90 VAL A CA 1
ATOM 700 C C . VAL A 1 90 ? 14.323 -21.645 -4.256 1.00 57.88 90 VAL A C 1
ATOM 702 O O . VAL A 1 90 ? 13.535 -21.583 -3.316 1.00 57.88 90 VAL A O 1
ATOM 705 N N . GLU A 1 91 ? 15.353 -22.498 -4.247 1.00 57.62 91 GLU A N 1
ATOM 706 C CA . GLU A 1 91 ? 15.557 -23.512 -3.196 1.00 57.62 91 GLU A CA 1
ATOM 707 C C . GLU A 1 91 ? 16.028 -22.917 -1.856 1.00 57.62 91 GLU A C 1
ATOM 709 O O . GLU A 1 91 ? 15.674 -23.422 -0.789 1.00 57.62 91 GLU A O 1
ATOM 714 N N . GLN A 1 92 ? 16.777 -21.806 -1.880 1.00 59.00 92 GLN A N 1
ATOM 715 C CA . GLN A 1 92 ? 17.225 -21.120 -0.656 1.00 59.00 92 GLN A CA 1
ATOM 716 C C . GLN A 1 92 ? 16.095 -20.327 0.021 1.00 59.00 92 GLN A C 1
ATOM 718 O O . GLN A 1 92 ? 16.073 -20.194 1.244 1.00 59.00 92 GLN A O 1
ATOM 723 N N . LEU A 1 93 ? 15.125 -19.835 -0.759 1.00 59.09 93 LEU A N 1
ATOM 724 C CA . LEU A 1 93 ? 13.921 -19.191 -0.230 1.00 59.09 93 LEU A CA 1
ATOM 725 C C . LEU A 1 93 ? 12.916 -20.219 0.303 1.00 59.09 93 LEU A C 1
ATOM 727 O O . LEU A 1 93 ? 12.325 -19.976 1.351 1.00 59.09 93 LEU A O 1
ATOM 731 N N . ALA A 1 94 ? 12.768 -21.373 -0.359 1.00 64.12 94 ALA A N 1
ATOM 732 C CA . ALA A 1 94 ? 11.908 -22.463 0.110 1.00 64.12 94 ALA A CA 1
ATOM 733 C C . ALA A 1 94 ? 12.377 -23.030 1.465 1.00 64.12 94 ALA A C 1
ATOM 735 O O . ALA A 1 94 ? 11.600 -23.067 2.417 1.00 64.12 94 ALA A O 1
ATOM 736 N N . THR A 1 95 ? 13.675 -23.322 1.602 1.00 65.81 95 THR A N 1
ATOM 737 C CA . THR A 1 95 ? 14.259 -23.822 2.863 1.00 65.81 95 THR A CA 1
ATOM 738 C C . THR A 1 95 ? 14.201 -22.801 4.007 1.00 65.81 95 THR A C 1
ATOM 740 O O . THR A 1 95 ? 14.030 -23.181 5.166 1.00 65.81 95 THR A O 1
ATOM 743 N N . SER A 1 96 ? 14.275 -21.497 3.710 1.00 62.78 96 SER A N 1
ATOM 744 C CA . SER A 1 96 ? 14.079 -20.447 4.722 1.00 62.78 96 SER A CA 1
ATOM 745 C C . SER A 1 96 ? 12.613 -20.280 5.142 1.00 62.78 96 SER A C 1
ATOM 747 O O . SER A 1 96 ? 12.368 -19.818 6.257 1.00 62.78 96 SER A O 1
ATOM 749 N N . LEU A 1 97 ? 11.652 -20.623 4.277 1.00 58.72 97 LEU A N 1
ATOM 750 C CA . LEU A 1 97 ? 10.220 -20.575 4.590 1.00 58.72 97 LEU A CA 1
ATOM 751 C C . LEU A 1 97 ? 9.783 -21.812 5.388 1.00 58.72 97 LEU A C 1
ATOM 753 O O . LEU A 1 97 ? 9.003 -21.694 6.327 1.00 58.72 97 LEU A O 1
ATOM 757 N N . GLU A 1 98 ? 10.333 -22.985 5.076 1.00 58.59 98 GLU A N 1
ATOM 758 C CA . GLU A 1 98 ? 10.046 -24.239 5.790 1.00 58.59 98 GLU A CA 1
ATOM 759 C C . GLU A 1 98 ? 10.598 -24.239 7.223 1.00 58.59 98 GLU A C 1
ATOM 761 O O . GLU A 1 98 ? 9.991 -24.826 8.117 1.00 58.59 98 GLU A O 1
ATOM 766 N N . ALA A 1 99 ? 11.669 -23.482 7.489 1.00 57.69 99 ALA A N 1
ATOM 767 C CA . ALA A 1 99 ? 12.164 -23.243 8.847 1.00 57.69 99 ALA A CA 1
ATOM 768 C C . ALA A 1 99 ? 11.254 -22.326 9.695 1.00 57.69 99 ALA A C 1
ATOM 770 O O . ALA A 1 99 ? 11.449 -22.239 10.906 1.00 57.69 99 ALA A O 1
ATOM 771 N N . GLN A 1 100 ? 10.266 -21.649 9.093 1.00 54.56 100 GLN A N 1
ATOM 772 C CA . GLN A 1 100 ? 9.306 -20.786 9.798 1.00 54.56 100 GLN A CA 1
ATOM 773 C C . GLN A 1 100 ? 7.906 -21.402 9.967 1.00 54.56 100 GLN A C 1
ATOM 775 O O . GLN A 1 100 ? 7.065 -20.784 10.614 1.00 54.56 100 GLN A O 1
ATOM 780 N N . VAL A 1 101 ? 7.642 -22.603 9.435 1.00 47.25 101 VAL A N 1
ATOM 781 C CA . VAL A 1 101 ? 6.295 -23.223 9.454 1.00 47.25 101 VAL A CA 1
ATOM 782 C C . VAL A 1 101 ? 6.146 -24.339 10.503 1.00 47.25 101 VAL A C 1
ATOM 784 O O . VAL A 1 101 ? 5.056 -24.863 10.705 1.00 47.25 101 VAL A O 1
ATOM 787 N N . ILE A 1 102 ? 7.188 -24.668 11.266 1.00 50.06 102 ILE A N 1
ATOM 788 C CA . ILE A 1 102 ? 7.071 -25.619 12.380 1.00 50.06 102 ILE A CA 1
ATOM 789 C C . ILE A 1 102 ? 6.947 -24.825 13.680 1.00 50.06 102 ILE A C 1
ATOM 791 O O . ILE A 1 102 ? 7.974 -24.463 14.243 1.00 50.06 102 ILE A O 1
ATOM 795 N N . LEU A 1 103 ? 5.713 -24.525 14.115 1.00 44.09 103 LEU A N 1
ATOM 796 C CA . LEU A 1 103 ? 5.291 -24.408 15.528 1.00 44.09 103 LEU A CA 1
ATOM 797 C C . LEU A 1 103 ? 3.800 -24.003 15.649 1.00 44.09 103 LEU A C 1
ATOM 799 O O . LEU A 1 103 ? 3.470 -22.886 16.026 1.00 44.09 103 LEU A O 1
ATOM 803 N N . GLU A 1 104 ? 2.910 -24.953 15.365 1.00 47.00 104 GLU A N 1
ATOM 804 C CA . GLU A 1 104 ? 1.633 -25.207 16.065 1.00 47.00 104 GLU A CA 1
ATOM 805 C C . GLU A 1 104 ? 1.474 -26.742 15.983 1.00 47.00 104 GLU A C 1
ATOM 807 O O . GLU A 1 104 ? 1.617 -27.307 14.905 1.00 47.00 104 GLU A O 1
ATOM 812 N N . GLU A 1 105 ? 1.422 -27.511 17.077 1.00 40.06 105 GLU A N 1
ATOM 813 C CA . GLU A 1 105 ? 0.283 -27.605 17.998 1.00 40.06 105 GLU A CA 1
ATOM 814 C C . GLU A 1 105 ? 0.647 -28.360 19.310 1.00 40.06 105 GLU A C 1
ATOM 816 O O . GLU A 1 105 ? 1.500 -29.249 19.301 1.00 40.06 105 GLU A O 1
ATOM 821 N N . SER A 1 106 ? -0.083 -28.027 20.392 1.00 35.34 106 SER A N 1
ATOM 822 C CA . SER A 1 106 ? -0.363 -28.731 21.675 1.00 35.34 106 SER A CA 1
ATOM 823 C C . SER A 1 106 ? 0.054 -28.042 23.001 1.00 35.34 106 SER A C 1
ATOM 825 O O . SER A 1 106 ? 1.088 -27.382 23.066 1.00 35.34 106 SER A O 1
ATOM 827 N N . PRO A 1 107 ? -0.771 -28.157 24.074 1.00 47.69 107 PRO A N 1
ATOM 828 C CA . PRO A 1 107 ? -1.065 -27.059 24.996 1.00 47.69 107 PRO A CA 1
ATOM 829 C C . PRO A 1 107 ? -0.407 -27.214 26.373 1.00 47.69 107 PRO A C 1
ATOM 831 O O . PRO A 1 107 ? -0.554 -28.254 27.010 1.00 47.69 107 PRO A O 1
ATOM 834 N N . GLN A 1 108 ? 0.210 -26.150 26.895 1.00 33.00 108 GLN A N 1
ATOM 835 C CA . GLN A 1 108 ? 0.418 -25.943 28.336 1.00 33.00 108 GLN A CA 1
ATOM 836 C C . GLN A 1 108 ? 0.555 -24.438 28.654 1.00 33.00 108 GLN A C 1
ATOM 838 O O . GLN A 1 108 ? 1.137 -23.700 27.856 1.00 33.00 108 GLN A O 1
ATOM 843 N N . PRO A 1 109 ? 0.037 -23.972 29.807 1.00 49.88 109 PRO A N 1
ATOM 844 C CA . PRO A 1 109 ? 0.049 -22.570 30.200 1.00 49.88 109 PRO A CA 1
ATOM 845 C C . PRO A 1 109 ? 1.388 -22.216 30.855 1.00 49.88 109 PRO A C 1
ATOM 847 O O . PRO A 1 109 ? 1.716 -22.717 31.929 1.00 49.88 109 PRO A O 1
ATOM 850 N N . SER A 1 110 ? 2.161 -21.318 30.250 1.00 38.56 110 SER A N 1
ATOM 851 C CA . SER A 1 110 ? 3.234 -20.635 30.972 1.00 38.56 110 SER A CA 1
ATOM 852 C C . SER A 1 110 ? 3.474 -19.233 30.421 1.00 38.56 110 SER A C 1
ATOM 854 O O . SER A 1 110 ? 3.549 -18.977 29.221 1.00 38.56 110 SER A O 1
ATOM 856 N N . ALA A 1 111 ? 3.488 -18.301 31.364 1.00 45.50 111 ALA A N 1
ATOM 857 C CA . ALA A 1 111 ? 3.533 -16.869 31.179 1.00 45.50 111 ALA A CA 1
ATOM 858 C C . ALA A 1 111 ? 4.820 -16.391 30.490 1.00 45.50 111 ALA A C 1
ATOM 860 O O . ALA A 1 111 ? 5.908 -16.798 30.884 1.00 45.50 111 ALA A O 1
ATOM 861 N N . ALA A 1 112 ? 4.669 -15.478 29.520 1.00 42.47 112 ALA A N 1
ATOM 862 C CA . ALA A 1 112 ? 5.529 -14.303 29.292 1.00 42.47 112 ALA A CA 1
ATOM 863 C C . ALA A 1 112 ? 5.193 -13.622 27.946 1.00 42.47 112 ALA A C 1
ATOM 865 O O . ALA A 1 112 ? 6.008 -13.566 27.027 1.00 42.47 112 ALA A O 1
ATOM 866 N N . SER A 1 113 ? 3.992 -13.050 27.810 1.00 45.16 113 SER A N 1
ATOM 867 C CA . 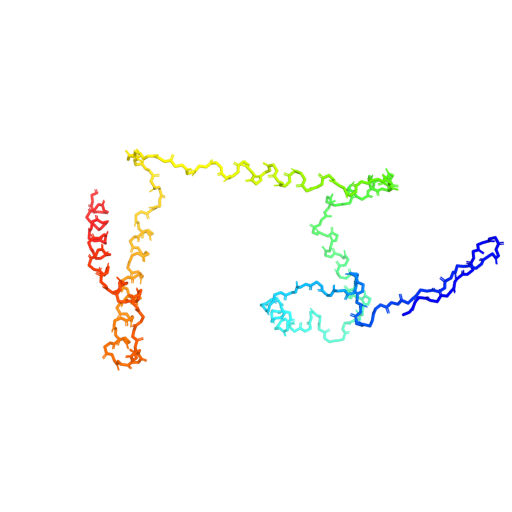SER A 1 113 ? 3.732 -12.064 26.754 1.00 45.16 113 SER A CA 1
ATOM 868 C C . SER A 1 113 ? 4.219 -10.687 27.231 1.00 45.16 113 SER A C 1
ATOM 870 O O . SER A 1 113 ? 3.480 -9.986 27.919 1.00 45.16 113 SER A O 1
ATOM 872 N N . CYS A 1 114 ? 5.431 -10.262 26.871 1.00 38.06 114 CYS A N 1
ATOM 873 C CA . CYS A 1 114 ? 5.943 -8.916 27.182 1.00 38.06 114 CYS A CA 1
ATOM 874 C C . CYS A 1 114 ? 5.343 -7.810 26.282 1.00 38.06 114 CYS A C 1
ATOM 876 O O . CYS A 1 114 ? 6.005 -6.836 25.922 1.00 38.06 114 CYS A O 1
ATOM 878 N N . THR A 1 115 ? 4.068 -7.927 25.898 1.00 55.25 115 THR A N 1
ATOM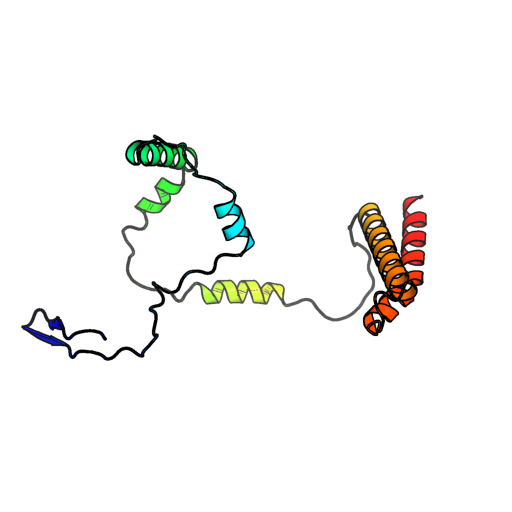 879 C CA . THR A 1 115 ? 3.334 -6.756 25.414 1.00 55.25 115 THR A CA 1
ATOM 880 C C . THR A 1 115 ? 2.964 -5.936 26.639 1.00 55.25 115 THR A C 1
ATOM 882 O O . THR A 1 115 ? 2.061 -6.312 27.377 1.00 55.25 115 THR A O 1
ATOM 885 N N . ASP A 1 116 ? 3.726 -4.859 26.849 1.00 78.12 116 ASP A N 1
ATOM 886 C CA . ASP A 1 116 ? 3.502 -3.800 27.841 1.00 78.12 116 ASP A CA 1
ATOM 887 C C . ASP A 1 116 ? 2.002 -3.679 28.194 1.00 78.12 116 ASP A C 1
ATOM 889 O O . ASP A 1 116 ? 1.202 -3.397 27.284 1.00 78.12 116 ASP A O 1
ATOM 893 N N . PRO A 1 117 ? 1.600 -3.938 29.456 1.00 84.25 117 PRO A N 1
ATOM 894 C CA . PRO A 1 117 ? 0.195 -3.951 29.869 1.00 84.25 117 PRO A CA 1
ATOM 895 C C . PRO A 1 117 ? -0.512 -2.647 29.482 1.00 84.25 117 PRO A C 1
ATOM 897 O O . PRO A 1 117 ? -1.658 -2.676 29.031 1.00 84.25 117 PRO A O 1
ATOM 900 N N . ALA A 1 118 ? 0.206 -1.518 29.459 1.00 85.50 118 ALA A N 1
ATOM 901 C CA . ALA A 1 118 ? -0.331 -0.240 29.006 1.00 85.50 118 ALA A CA 1
ATOM 902 C C . ALA A 1 118 ? -0.744 -0.251 27.520 1.00 85.50 118 ALA A C 1
ATOM 904 O O . ALA A 1 118 ? -1.745 0.360 27.134 1.00 85.50 118 ALA A O 1
ATOM 905 N N . LYS A 1 119 ? -0.009 -0.951 26.646 1.00 89.00 119 LYS A N 1
ATOM 906 C CA . LYS A 1 119 ? -0.374 -1.092 25.224 1.00 89.00 119 LYS A CA 1
ATOM 907 C C . LYS A 1 119 ? -1.590 -1.995 25.050 1.00 89.00 119 LYS A C 1
ATOM 909 O O . LYS A 1 119 ? -2.451 -1.670 24.228 1.00 89.00 119 LYS A O 1
ATOM 914 N N . LYS A 1 120 ? -1.685 -3.088 25.817 1.00 89.12 120 LYS A N 1
ATOM 915 C CA . LYS A 1 120 ? -2.865 -3.970 25.818 1.00 89.12 120 LYS A CA 1
ATOM 916 C C . LYS A 1 120 ? -4.113 -3.201 26.242 1.00 89.12 120 LYS A C 1
ATOM 918 O O . LYS A 1 120 ? -5.090 -3.187 25.500 1.00 89.12 120 LYS A O 1
ATOM 923 N N . LEU A 1 121 ? -4.021 -2.455 27.338 1.00 92.19 121 LEU A N 1
ATOM 924 C CA . LEU A 1 121 ? -5.096 -1.629 27.881 1.00 92.19 121 LEU A CA 1
ATOM 925 C C . LEU A 1 121 ? -5.559 -0.568 26.865 1.00 92.19 121 LEU A C 1
ATOM 927 O O . LEU A 1 121 ? -6.748 -0.438 26.571 1.00 92.19 121 LEU A O 1
ATOM 931 N N . ARG A 1 122 ? -4.622 0.130 26.202 1.00 93.62 122 ARG A N 1
ATOM 932 C CA . ARG A 1 122 ? -4.953 1.076 25.116 1.00 93.62 122 ARG A CA 1
ATOM 933 C C . ARG A 1 122 ? -5.631 0.403 23.922 1.00 93.62 122 ARG A C 1
ATOM 935 O O . ARG A 1 122 ? -6.477 1.031 23.287 1.00 93.62 122 ARG A O 1
ATOM 942 N N . ASN A 1 123 ? -5.257 -0.828 23.584 1.00 95.31 123 ASN A N 1
ATOM 943 C CA . ASN A 1 123 ? -5.868 -1.570 22.483 1.00 95.31 123 ASN A CA 1
ATOM 944 C C . ASN A 1 123 ? -7.270 -2.073 22.842 1.00 95.31 123 ASN A C 1
ATOM 946 O O . ASN A 1 123 ? -8.174 -1.929 22.024 1.00 95.31 123 ASN A O 1
ATOM 950 N N . LEU A 1 124 ? -7.481 -2.591 24.054 1.00 94.75 124 LEU A N 1
ATOM 951 C CA . LEU A 1 124 ? -8.804 -3.009 24.524 1.00 94.75 124 LEU A CA 1
ATOM 952 C C . LEU A 1 124 ? -9.763 -1.818 24.632 1.00 94.75 124 LEU A C 1
ATOM 954 O O . LEU A 1 124 ? -10.864 -1.885 24.098 1.00 94.75 124 LEU A O 1
ATOM 958 N N . ARG A 1 125 ? -9.313 -0.673 25.165 1.00 94.69 125 ARG A N 1
ATOM 959 C CA . ARG A 1 125 ? -10.104 0.574 25.165 1.00 94.69 125 ARG A CA 1
ATOM 960 C C . ARG A 1 125 ? -10.468 1.056 23.755 1.00 94.69 125 ARG A C 1
ATOM 962 O O . ARG A 1 125 ? -11.514 1.668 23.561 1.00 94.69 125 ARG A O 1
ATOM 969 N N . LYS A 1 126 ? -9.618 0.814 22.748 1.00 97.25 126 LYS A N 1
ATOM 970 C CA . LYS A 1 126 ? -9.974 1.089 21.343 1.00 97.25 126 LYS A CA 1
ATOM 971 C C . LYS A 1 126 ? -11.066 0.138 20.859 1.00 97.25 126 LYS A C 1
ATOM 973 O O . LYS A 1 126 ? -12.063 0.628 20.345 1.00 97.25 126 LYS A O 1
ATOM 978 N N . LYS A 1 127 ? -10.911 -1.171 21.093 1.00 95.56 127 LYS A N 1
ATOM 979 C CA . LYS A 1 127 ? -11.926 -2.177 20.741 1.00 95.56 127 LYS A CA 1
ATOM 980 C C . LYS A 1 127 ? -13.282 -1.862 21.378 1.00 95.56 127 LYS A C 1
ATOM 982 O O . LYS A 1 127 ? -14.284 -1.929 20.681 1.00 95.56 127 LYS A O 1
ATOM 987 N N . LEU A 1 128 ? -13.299 -1.453 22.649 1.00 96.19 128 LEU A N 1
ATOM 988 C CA . LEU A 1 128 ? -14.512 -1.026 23.351 1.00 96.19 128 LEU A CA 1
ATOM 989 C C . LEU A 1 128 ? -15.227 0.110 22.599 1.00 96.19 128 LEU A C 1
ATOM 991 O O . LEU A 1 128 ? -16.404 -0.007 22.276 1.00 96.19 128 LEU A O 1
ATOM 995 N N . ARG A 1 129 ? -14.499 1.173 22.226 1.00 96.75 129 ARG A N 1
ATOM 996 C CA . ARG A 1 129 ? -15.071 2.302 21.469 1.00 96.75 129 ARG A CA 1
ATOM 997 C C . ARG A 1 129 ? -15.593 1.895 20.095 1.00 96.75 129 ARG A C 1
ATOM 999 O O . ARG A 1 129 ? -16.631 2.398 19.673 1.00 96.75 129 ARG A O 1
ATOM 1006 N N . ASP A 1 130 ? -14.884 1.016 19.394 1.00 96.25 130 ASP A N 1
ATOM 1007 C CA . ASP A 1 130 ? -15.305 0.538 18.075 1.00 96.25 130 ASP A CA 1
ATOM 1008 C C . ASP A 1 130 ? -16.594 -0.299 18.182 1.00 96.25 130 ASP A C 1
ATOM 1010 O O . ASP A 1 130 ? -17.504 -0.143 17.367 1.00 96.25 130 ASP A O 1
ATOM 1014 N N . ILE A 1 131 ? -16.710 -1.130 19.225 1.00 95.88 131 ILE A N 1
ATOM 1015 C CA . ILE A 1 131 ? -17.919 -1.911 19.525 1.00 95.88 131 ILE A CA 1
ATOM 1016 C C . ILE A 1 131 ? -19.086 -0.997 19.915 1.00 95.88 131 ILE A C 1
ATOM 1018 O O . ILE A 1 131 ? -20.186 -1.176 19.399 1.00 95.88 131 ILE A O 1
ATOM 1022 N N . GLU A 1 132 ? -18.865 0.028 20.742 1.00 95.69 132 GLU A N 1
ATOM 1023 C CA . GLU A 1 132 ? -19.897 1.019 21.075 1.00 95.69 132 GLU A CA 1
ATOM 1024 C C . GLU A 1 132 ? -20.389 1.786 19.840 1.00 95.69 132 GLU A C 1
ATOM 1026 O O . GLU A 1 132 ? -21.580 2.068 19.711 1.00 95.69 132 GLU A O 1
ATOM 1031 N N . GLN A 1 133 ? -19.490 2.133 18.912 1.00 95.31 133 GLN A N 1
ATOM 1032 C CA . GLN A 1 133 ? -19.870 2.752 17.641 1.00 95.31 133 GLN A CA 1
ATOM 1033 C C . GLN A 1 133 ? -20.683 1.794 16.770 1.00 95.31 133 GLN A C 1
ATOM 1035 O O . GLN A 1 133 ? -21.685 2.209 16.191 1.00 95.31 133 GLN A O 1
ATOM 1040 N N . LEU A 1 134 ? -20.278 0.522 16.690 1.00 93.38 134 LEU A N 1
ATOM 1041 C CA . LEU A 1 134 ? -21.023 -0.510 15.970 1.00 93.38 134 LEU A CA 1
ATOM 1042 C C . LEU A 1 134 ? -22.426 -0.678 16.562 1.00 93.38 134 LEU A C 1
ATOM 1044 O O . LEU A 1 134 ? -23.405 -0.616 15.825 1.00 93.38 134 LEU A O 1
ATOM 1048 N N . ARG A 1 135 ? -22.533 -0.777 17.891 1.00 92.19 135 ARG A N 1
ATOM 1049 C CA . ARG A 1 135 ? -23.805 -0.840 18.615 1.00 92.19 135 ARG A CA 1
ATOM 1050 C C . ARG A 1 135 ? -24.683 0.379 18.331 1.00 92.19 135 ARG A C 1
ATOM 1052 O O . ARG A 1 135 ? -25.845 0.204 17.988 1.00 92.19 135 ARG A O 1
ATOM 1059 N N . LYS A 1 136 ? -24.129 1.596 18.371 1.00 94.06 136 LYS A N 1
ATOM 1060 C CA . LYS A 1 136 ? -24.867 2.829 18.035 1.00 94.06 136 LYS A CA 1
ATOM 1061 C C . LYS A 1 136 ? -25.388 2.840 16.599 1.00 94.06 136 LYS A C 1
ATOM 1063 O O . LYS A 1 136 ? -26.495 3.311 16.386 1.00 94.06 136 LYS A O 1
ATOM 1068 N N . ARG A 1 137 ? -24.627 2.325 15.627 1.00 92.81 137 ARG A N 1
ATOM 1069 C CA . ARG A 1 137 ? -25.074 2.221 14.222 1.00 92.81 137 ARG A CA 1
ATOM 1070 C C . ARG A 1 137 ? -26.166 1.171 14.013 1.00 92.81 137 ARG A C 1
ATOM 1072 O O . ARG A 1 137 ? -26.991 1.316 13.114 1.00 92.81 137 ARG A O 1
ATOM 1079 N N . ILE A 1 138 ? -26.156 0.112 14.823 1.00 91.12 138 ILE A N 1
ATOM 1080 C CA . ILE A 1 138 ? -27.224 -0.894 14.849 1.00 91.12 138 ILE A CA 1
ATOM 1081 C C . ILE A 1 138 ? -28.483 -0.287 15.486 1.00 91.12 138 ILE A C 1
ATOM 1083 O O . ILE A 1 138 ? -29.558 -0.360 14.902 1.00 91.12 138 ILE A O 1
ATOM 1087 N N . GLU A 1 139 ? -28.348 0.377 16.639 1.00 90.69 139 GLU A N 1
ATOM 1088 C CA . GLU A 1 139 ? -29.454 1.037 17.352 1.00 90.69 139 GLU A CA 1
ATOM 1089 C C . GLU A 1 139 ? -30.055 2.213 16.563 1.00 90.69 139 GLU A C 1
ATOM 1091 O O . GLU A 1 139 ? -31.267 2.414 16.594 1.00 90.69 139 GLU A O 1
ATOM 1096 N N . SER A 1 140 ? -29.239 2.974 15.823 1.00 91.00 140 SER A N 1
ATOM 1097 C CA . SER A 1 140 ? -29.712 4.061 14.955 1.00 91.00 140 SER A CA 1
ATOM 1098 C C . SER A 1 140 ? -30.401 3.567 13.681 1.00 91.00 140 SER A C 1
ATOM 1100 O O . SER A 1 140 ? -30.989 4.370 12.958 1.00 91.00 140 SER A O 1
ATOM 1102 N N . GLY A 1 141 ? -30.329 2.264 13.388 1.00 85.12 141 GLY A N 1
ATOM 1103 C CA . GLY A 1 141 ? -30.891 1.672 12.178 1.00 85.12 141 GLY A CA 1
ATOM 1104 C C . GLY A 1 141 ? -30.118 2.000 10.897 1.00 85.12 141 GLY A C 1
ATOM 1105 O O . GLY A 1 141 ? -30.607 1.695 9.811 1.00 85.12 141 GLY A O 1
ATOM 1106 N N . GLU A 1 142 ? -28.913 2.584 10.989 1.00 86.19 142 GLU A N 1
ATOM 1107 C CA . GLU A 1 142 ? -28.015 2.754 9.831 1.00 86.19 142 GLU A CA 1
ATOM 1108 C C . GLU A 1 1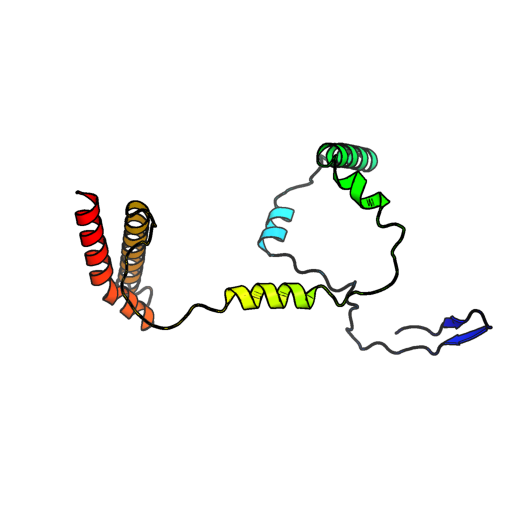42 ? -27.614 1.395 9.238 1.00 86.19 142 GLU A C 1
ATOM 1110 O O . GLU A 1 142 ? -27.494 1.253 8.020 1.00 86.19 142 GLU A O 1
ATOM 1115 N N . LEU A 1 143 ? -27.444 0.379 10.093 1.00 78.56 143 LEU A N 1
ATOM 1116 C CA . LEU A 1 143 ? -27.321 -1.017 9.682 1.00 78.56 143 LEU A CA 1
ATOM 1117 C C . LEU A 1 143 ? -28.661 -1.732 9.887 1.00 78.56 143 LEU A C 1
ATOM 1119 O O . LEU A 1 143 ? -28.904 -2.334 10.927 1.00 78.56 143 LEU A O 1
ATOM 1123 N N . ALA A 1 144 ? -29.519 -1.683 8.866 1.00 73.94 144 ALA A N 1
ATOM 1124 C CA . ALA A 1 144 ? -30.852 -2.291 8.901 1.00 73.94 144 ALA A CA 1
ATOM 1125 C C . ALA A 1 144 ? -30.839 -3.824 9.086 1.00 73.94 144 ALA A C 1
ATOM 1127 O O . ALA A 1 144 ? -31.762 -4.371 9.677 1.00 73.94 144 ALA A O 1
ATOM 1128 N N . ASN A 1 145 ? -29.794 -4.509 8.604 1.00 83.62 145 ASN A N 1
ATOM 1129 C CA . ASN A 1 145 ? -29.583 -5.947 8.787 1.00 83.62 145 ASN A CA 1
ATOM 1130 C C . ASN A 1 145 ? -28.148 -6.178 9.292 1.00 83.62 145 ASN A C 1
ATOM 1132 O O . ASN A 1 145 ? -27.245 -6.333 8.463 1.00 83.62 145 ASN A O 1
ATOM 1136 N N . PRO A 1 146 ? -27.901 -6.139 10.616 1.00 84.69 146 PRO A N 1
ATOM 1137 C CA . PRO A 1 146 ? -26.586 -6.447 11.160 1.00 84.69 146 PRO A CA 1
ATOM 1138 C C . PRO A 1 146 ? -26.217 -7.898 10.851 1.00 84.69 146 PRO A C 1
ATOM 1140 O O . PRO A 1 146 ? -27.028 -8.815 10.975 1.00 84.69 146 PRO A O 1
ATOM 1143 N N . GLU A 1 147 ? -24.981 -8.091 10.417 1.00 90.62 147 GLU A N 1
ATOM 1144 C CA . GLU A 1 147 ? -24.431 -9.403 10.090 1.00 90.62 147 GLU A CA 1
ATOM 1145 C C . GLU A 1 147 ? -24.156 -10.180 11.407 1.00 90.62 147 GLU A C 1
ATOM 1147 O O . GLU A 1 147 ? -23.853 -9.556 12.430 1.00 90.62 147 GLU A O 1
ATOM 1152 N N . PRO A 1 148 ? -24.339 -11.516 11.461 1.00 90.25 148 PRO A N 1
ATOM 1153 C CA . PRO A 1 148 ? -24.250 -12.276 12.713 1.00 90.25 148 PRO A CA 1
ATOM 1154 C C . PRO A 1 148 ? -22.901 -12.132 13.438 1.00 90.25 148 PRO A C 1
ATOM 1156 O O . PRO A 1 148 ? -22.891 -12.025 14.665 1.00 90.25 148 PRO A O 1
ATOM 1159 N N . GLU A 1 149 ? -21.776 -12.022 12.725 1.00 91.19 149 GLU A N 1
ATOM 1160 C CA . GLU A 1 149 ? -20.460 -11.745 13.323 1.00 91.19 149 GLU A CA 1
ATOM 1161 C C . GLU A 1 149 ? -20.423 -10.374 14.033 1.00 91.19 149 GLU A C 1
ATOM 1163 O O . GLU A 1 149 ? -19.722 -10.195 15.032 1.00 91.19 149 GLU A O 1
ATOM 1168 N N . GLN A 1 150 ? -21.177 -9.378 13.551 1.00 90.56 150 GLN A N 1
ATOM 1169 C CA . GLN A 1 150 ? -21.297 -8.067 14.206 1.00 90.56 150 GLN A CA 1
ATOM 1170 C C . GLN A 1 150 ? -22.050 -8.156 15.534 1.00 90.56 150 GLN A C 1
ATOM 1172 O O . GLN A 1 150 ? -21.651 -7.508 16.503 1.00 90.56 150 GLN A O 1
ATOM 1177 N N . LEU A 1 151 ? -23.104 -8.972 15.599 1.00 90.38 151 LEU A N 1
ATOM 1178 C CA . LEU A 1 151 ? -23.840 -9.217 16.841 1.00 90.38 151 LEU A CA 1
ATOM 1179 C C . LEU A 1 151 ? -22.968 -9.953 17.857 1.00 90.38 151 LEU A C 1
ATOM 1181 O O . LEU A 1 151 ? -22.957 -9.580 19.027 1.00 90.38 151 LEU A O 1
ATOM 1185 N N . GLU A 1 152 ? -22.171 -10.926 17.412 1.00 93.81 152 GLU A N 1
ATOM 1186 C CA . GLU A 1 152 ? -21.183 -11.578 18.274 1.00 93.81 152 GLU A CA 1
ATOM 1187 C C . GLU A 1 152 ? -20.131 -10.593 18.800 1.00 93.81 152 GLU A C 1
ATOM 1189 O O . GLU A 1 152 ? -19.767 -10.650 19.974 1.00 93.81 152 GLU A O 1
ATOM 1194 N N . LYS A 1 153 ? -19.657 -9.653 17.969 1.00 93.88 153 LYS A N 1
ATOM 1195 C CA . LYS A 1 153 ? -18.721 -8.600 18.405 1.00 93.88 153 LYS A CA 1
ATOM 1196 C C . LYS A 1 153 ? -19.319 -7.709 19.491 1.00 93.88 153 LYS A C 1
ATOM 1198 O O . LYS A 1 153 ? -18.607 -7.354 20.426 1.00 93.88 153 LYS A O 1
ATOM 1203 N N . VAL A 1 154 ? -20.603 -7.368 19.383 1.00 92.81 154 VAL A N 1
ATOM 1204 C CA . VAL A 1 154 ? -21.320 -6.620 20.428 1.00 92.81 154 VAL A CA 1
ATOM 1205 C C . VAL A 1 154 ? -21.548 -7.489 21.669 1.00 92.81 154 VAL A C 1
ATOM 1207 O O . VAL A 1 154 ? -21.396 -6.999 22.781 1.00 92.81 154 VAL A O 1
ATOM 1210 N N . ALA A 1 155 ? -21.829 -8.785 21.515 1.00 93.62 155 ALA A N 1
ATOM 1211 C CA . ALA A 1 155 ? -21.997 -9.702 22.643 1.00 93.62 155 ALA A CA 1
ATOM 1212 C C . ALA A 1 155 ? -20.701 -9.886 23.456 1.00 93.62 155 ALA A C 1
ATOM 1214 O O . ALA A 1 155 ? -20.749 -9.927 24.681 1.00 93.62 155 ALA A O 1
ATOM 1215 N N . ARG A 1 156 ? -19.533 -9.908 22.797 1.00 95.06 156 ARG A N 1
ATOM 1216 C CA . ARG A 1 156 ? -18.213 -9.973 23.458 1.00 95.06 156 ARG A CA 1
ATOM 1217 C C . ARG A 1 156 ? -17.794 -8.663 24.142 1.00 95.06 156 ARG A C 1
ATOM 1219 O O . ARG A 1 156 ? -16.700 -8.595 24.699 1.00 95.06 156 ARG A O 1
ATOM 1226 N N . GLN A 1 157 ? -18.629 -7.619 24.121 1.00 94.19 157 GLN A N 1
ATOM 1227 C CA . GLN A 1 157 ? -18.342 -6.349 24.796 1.00 94.19 157 GLN A CA 1
ATOM 1228 C C . GLN A 1 157 ? -18.042 -6.554 26.288 1.00 94.19 157 GLN A C 1
ATOM 1230 O O . GLN A 1 157 ? -17.045 -6.029 26.777 1.00 94.19 157 GLN A O 1
ATOM 1235 N N . SER A 1 158 ? -18.844 -7.364 26.986 1.00 94.00 158 SER A N 1
ATOM 1236 C CA . SER A 1 158 ? -18.672 -7.616 28.424 1.00 94.00 158 SER A CA 1
ATOM 1237 C C . SER A 1 158 ? -17.357 -8.325 28.752 1.00 94.00 158 SER A C 1
ATOM 1239 O O . SER A 1 158 ? -16.748 -8.060 29.782 1.00 94.00 158 SER A O 1
ATOM 1241 N N . GLU A 1 159 ? -16.881 -9.204 27.866 1.00 95.44 159 GLU A N 1
ATOM 1242 C CA . GLU A 1 159 ? -15.585 -9.873 28.031 1.00 95.44 159 GLU A CA 1
ATOM 1243 C C . GLU A 1 159 ? -14.424 -8.882 27.889 1.00 95.44 159 GLU A C 1
ATOM 1245 O O . GLU A 1 159 ? -13.438 -8.965 28.617 1.00 95.44 159 GLU A O 1
ATOM 1250 N N . ILE A 1 160 ? -14.536 -7.922 26.964 1.00 94.88 160 ILE A N 1
ATOM 1251 C CA . ILE A 1 160 ? -13.525 -6.875 26.767 1.00 94.88 160 ILE A CA 1
ATOM 1252 C C . ILE A 1 160 ? -13.512 -5.904 27.950 1.00 94.88 160 ILE A C 1
ATOM 1254 O O . ILE A 1 160 ? -12.434 -5.477 28.354 1.00 94.88 160 ILE A O 1
ATOM 1258 N N . GLU A 1 161 ? -14.675 -5.571 28.513 1.00 93.88 161 GLU A N 1
ATOM 1259 C CA . GLU A 1 161 ? -14.787 -4.769 29.739 1.00 93.88 161 GLU A CA 1
ATOM 1260 C C . GLU A 1 161 ? -14.110 -5.470 30.922 1.00 93.88 161 GLU A C 1
ATOM 1262 O O . GLU A 1 161 ? -13.256 -4.866 31.567 1.00 93.88 161 GLU A O 1
ATOM 1267 N N . ALA A 1 162 ? -14.386 -6.762 31.129 1.00 94.62 162 ALA A N 1
ATOM 1268 C CA . ALA A 1 162 ? -13.744 -7.554 32.177 1.00 94.62 162 ALA A CA 1
ATOM 1269 C C . ALA A 1 162 ? -12.215 -7.638 32.001 1.00 94.62 162 ALA A C 1
ATOM 1271 O O . ALA A 1 162 ? -11.470 -7.481 32.962 1.00 94.62 162 ALA A O 1
ATOM 1272 N N . GLN A 1 163 ? -11.724 -7.815 30.767 1.00 92.62 163 GLN A N 1
ATOM 1273 C CA . GLN A 1 163 ? -10.280 -7.810 30.481 1.00 92.62 163 GLN A CA 1
ATOM 1274 C C . GLN A 1 163 ? -9.624 -6.445 30.728 1.00 92.62 163 GLN A C 1
ATOM 1276 O O . GLN A 1 163 ? -8.435 -6.381 31.041 1.00 92.62 163 GLN A O 1
ATOM 1281 N N . ILE A 1 164 ? -10.356 -5.342 30.535 1.00 93.62 164 ILE A N 1
ATOM 1282 C CA . ILE A 1 164 ? -9.860 -4.006 30.882 1.00 93.62 164 ILE A CA 1
ATOM 1283 C C . ILE A 1 164 ? -9.766 -3.876 32.399 1.00 93.62 164 ILE A C 1
ATOM 1285 O O . ILE A 1 164 ? -8.726 -3.434 32.871 1.00 93.62 164 ILE A O 1
ATOM 1289 N N . GLU A 1 165 ? -10.802 -4.279 33.137 1.00 92.81 165 GLU A N 1
ATOM 1290 C CA . GLU A 1 165 ? -10.827 -4.225 34.603 1.00 92.81 165 GLU A CA 1
ATOM 1291 C C . GLU A 1 165 ? -9.697 -5.063 35.217 1.00 92.81 165 GLU A C 1
ATOM 1293 O O . GLU A 1 165 ? -8.958 -4.571 36.064 1.00 92.81 165 GLU A O 1
ATOM 1298 N N . GLU A 1 166 ? -9.481 -6.284 34.725 1.00 91.75 166 GLU A N 1
ATOM 1299 C CA . GLU A 1 166 ? -8.380 -7.150 35.164 1.00 91.75 166 GLU A CA 1
ATOM 1300 C C . GLU A 1 166 ? -7.006 -6.500 34.931 1.00 91.75 166 GLU A C 1
ATOM 1302 O O . GLU A 1 166 ? -6.173 -6.465 35.835 1.00 91.75 166 GLU A O 1
ATOM 1307 N N . LEU A 1 167 ? -6.771 -5.925 33.744 1.00 89.25 167 LEU A N 1
ATOM 1308 C CA . LEU A 1 167 ? -5.510 -5.237 33.439 1.00 89.25 167 LEU A CA 1
ATOM 1309 C C . LEU A 1 167 ? -5.356 -3.894 34.166 1.00 89.25 167 LEU A C 1
ATOM 1311 O O . LEU A 1 167 ? -4.234 -3.414 34.324 1.00 89.25 167 LEU A O 1
ATOM 1315 N N . GLU A 1 168 ? -6.458 -3.254 34.555 1.00 89.06 168 GLU A N 1
ATOM 1316 C CA . GLU A 1 168 ? -6.446 -2.057 35.395 1.00 89.06 168 GLU A CA 1
ATOM 1317 C C . GLU A 1 168 ? -6.109 -2.405 36.846 1.00 89.06 168 GLU A C 1
ATOM 1319 O O . GLU A 1 168 ? -5.366 -1.653 37.467 1.00 89.06 168 GLU A O 1
ATOM 1324 N N . LEU A 1 169 ? -6.579 -3.544 37.362 1.00 88.00 169 LEU A N 1
ATOM 1325 C CA . LEU A 1 169 ? -6.217 -4.041 38.691 1.00 88.00 169 LEU A CA 1
ATOM 1326 C C . LEU A 1 169 ? -4.744 -4.473 38.758 1.00 88.00 169 LEU A C 1
ATOM 1328 O O . LEU A 1 169 ? -4.030 -4.036 39.656 1.00 88.00 169 LEU A O 1
ATOM 1332 N N . ASP A 1 170 ? -4.271 -5.251 37.781 1.00 83.25 170 ASP A N 1
ATOM 1333 C CA . ASP A 1 170 ? -2.877 -5.731 37.696 1.00 83.25 170 ASP A CA 1
ATOM 1334 C C . ASP A 1 170 ? -1.865 -4.587 37.470 1.00 83.25 170 ASP A C 1
ATOM 1336 O O . ASP A 1 170 ? -0.707 -4.668 37.860 1.00 83.25 170 ASP A O 1
ATOM 1340 N N . GLY A 1 171 ? -2.295 -3.481 36.851 1.00 72.44 171 GLY A N 1
ATOM 1341 C CA . GLY A 1 171 ? -1.459 -2.295 36.627 1.00 72.44 171 GLY A CA 1
ATOM 1342 C C . GLY A 1 171 ? -1.395 -1.305 37.796 1.00 72.44 171 GLY A C 1
ATOM 1343 O O . GLY A 1 171 ? -0.737 -0.269 37.657 1.00 72.44 171 GLY A O 1
ATOM 1344 N N . VAL A 1 172 ? -2.117 -1.565 38.891 1.00 59.38 172 VAL A N 1
ATOM 1345 C CA . VAL A 1 172 ? -2.193 -0.704 40.088 1.00 59.38 172 VAL A CA 1
ATOM 1346 C C . VAL A 1 172 ? -1.384 -1.271 41.271 1.00 59.38 172 VAL A C 1
ATOM 1348 O O . VAL A 1 172 ? -1.175 -0.547 42.247 1.00 59.38 172 VAL A O 1
ATOM 1351 N N . GLU A 1 173 ? -0.873 -2.503 41.170 1.00 46.31 173 GLU A N 1
ATOM 1352 C CA . GLU A 1 173 ? 0.142 -3.068 42.085 1.00 46.31 173 GLU A CA 1
ATOM 1353 C C . GLU A 1 173 ? 1.574 -2.612 41.746 1.00 46.31 173 GLU A C 1
ATOM 1355 O O . GLU A 1 173 ? 2.348 -2.379 42.707 1.00 46.31 173 GLU A O 1
#

Foldseek 3Di:
DACWDADPVRDIDHGDDDDPPDDDPVRPDDDDDPVRVVVVVVPPDVDDPPDDPVNVVVVVVVVVCVVPPPVVVVVVVPPPDPDDDPPPPPVVVVVVVVVVPPDDDDDDDDDDPPPPLVNVLVVLVVLLVVLVVLVVCVVVCVPVDDDVVNVVSNVCNVVSVVVNVVSVVVVVD

InterPro domains:
  IPR015362 WIBG, Mago-binding [PF09282] (1-24)
  IPR015362 WIBG, Mago-binding [SM01273] (1-24)
  IPR036348 WIBG, N-terminal domain superfamily [SSF101931] (1-24)
  IPR039333 Partner of Y14 and mago [PTHR22959] (1-170)

Radius of gyration: 31.01 Å; chains: 1; bounding box: 66×55×88 Å